Protein A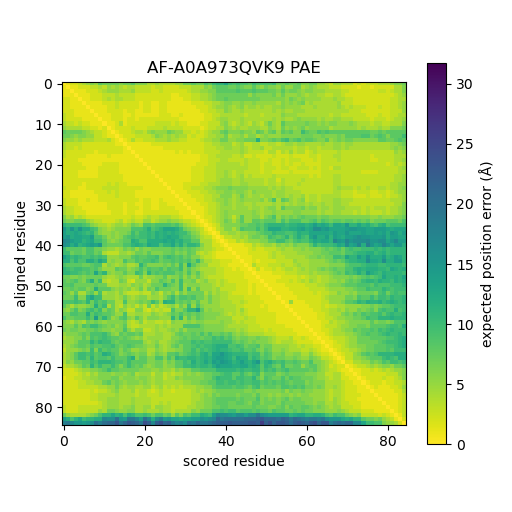F-A0A973QVK9-F1 (afdb_monomer)

Mean predicted aligned error: 5.39 Å

Foldseek 3Di:
DAPAQEEEAEEAPLVQVLVCLLCVLVNHHYHYHHDDDDPDPVNVVVNVVSVVVSVVSVVCSVVVDDDPDDDDHDCPVVVVVVVVD

pLDDT: mean 88.59, std 6.39, range [56.06, 97.5]

Solvent-accessible surface area (backbone atoms only — not comparable to full-atom values): 5098 Å² total; per-residue (Å²): 90,60,80,71,58,65,48,78,45,77,38,52,60,77,55,29,60,55,53,34,52,49,34,45,64,72,68,21,52,55,45,63,44,61,48,93,72,77,87,47,73,67,45,54,53,51,48,59,51,42,56,59,51,44,55,51,47,51,50,45,59,69,67,62,69,78,67,95,79,75,69,73,77,48,56,64,62,60,50,56,60,60,74,75,109

Sec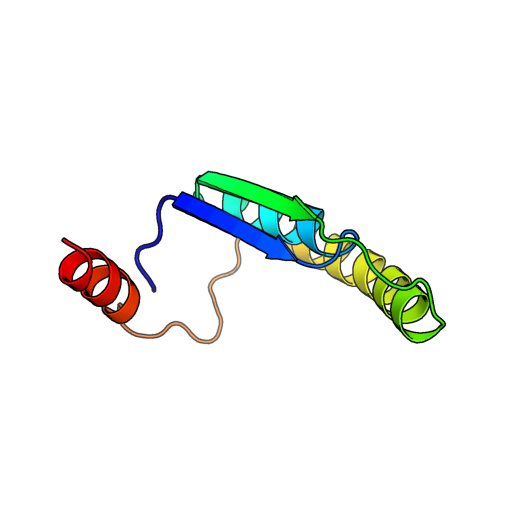ondary structure (DSSP, 8-state):
----SEEEEEEEHHHHHHHHHHHHHTT-EEEEEEEP----HHHHHHHHHHHHHHHHHHHHHHH-PPPSSPPPPP-HHHHHHHTT-

Nearest PDB structures (foldseek):
  4pzc-assembly1_A  TM=4.665E-01  e=1.217E+00  Cupriavidus necator H16
  8hl3-assembly1_AS2P  TM=5.244E-01  e=3.930E+00  Sulfolobus acidocaldarius DSM 639
  4v7h-assembly1_AB  TM=4.214E-01  e=4.511E+00  Thermomyces lanuginosus
  8cwo-assembly1_B  TM=3.165E-01  e=3.930E+00  Cutibacterium acnes
  3kia-assembly1_A  TM=3.685E-01  e=9.629E+00  synthetic construct

Structure (mmCIF, N/CA/C/O backbone):
data_AF-A0A973QVK9-F1
#
_entry.id   AF-A0A973QVK9-F1
#
loop_
_atom_site.group_PDB
_atom_site.id
_atom_site.type_symbol
_atom_site.label_atom_id
_atom_site.label_alt_id
_atom_site.label_comp_id
_atom_site.label_asym_id
_atom_site.label_entity_id
_atom_site.label_seq_id
_atom_site.pdbx_PDB_ins_code
_atom_site.Cartn_x
_atom_site.Cartn_y
_atom_site.Cartn_z
_atom_site.occupancy
_atom_site.B_iso_or_equiv
_atom_site.auth_seq_id
_atom_site.auth_comp_id
_atom_site.auth_asym_id
_atom_site.auth_atom_id
_atom_site.pdbx_PDB_model_num
ATOM 1 N N . ILE A 1 1 ? -6.854 1.743 10.321 1.00 88.25 1 ILE A N 1
ATOM 2 C CA . ILE A 1 1 ? -6.965 3.222 10.409 1.00 88.25 1 ILE A CA 1
ATOM 3 C C . ILE A 1 1 ? -8.136 3.751 9.578 1.00 88.25 1 ILE A C 1
ATOM 5 O O . ILE A 1 1 ? -9.089 4.224 10.175 1.00 88.25 1 ILE A O 1
ATOM 9 N N . PHE A 1 2 ? -8.119 3.625 8.245 1.00 91.38 2 PHE A N 1
ATOM 10 C CA . PHE A 1 2 ? -9.087 4.303 7.356 1.00 91.38 2 PHE A CA 1
ATOM 11 C C . PHE A 1 2 ? -10.436 3.587 7.149 1.00 91.38 2 PHE A C 1
ATOM 13 O O . PHE A 1 2 ? -11.318 4.116 6.485 1.00 91.38 2 PHE A O 1
ATOM 20 N N . GLY A 1 3 ? -10.605 2.371 7.684 1.00 91.06 3 GLY A N 1
ATOM 21 C CA . GLY A 1 3 ? -11.868 1.625 7.579 1.00 91.06 3 GLY A CA 1
ATOM 22 C C . GLY A 1 3 ? -12.236 1.170 6.161 1.00 91.06 3 GLY A C 1
ATOM 23 O O . GLY A 1 3 ? -13.415 1.005 5.878 1.00 91.06 3 GLY A O 1
ATOM 24 N N . VAL A 1 4 ? -11.251 0.988 5.279 1.00 93.62 4 VAL A N 1
ATOM 25 C CA . VAL A 1 4 ? -11.461 0.549 3.892 1.00 93.62 4 VAL A CA 1
ATOM 26 C C . VAL A 1 4 ? -11.600 -0.975 3.841 1.00 93.62 4 VAL A C 1
ATOM 28 O O . VAL A 1 4 ? -10.655 -1.674 4.195 1.00 93.62 4 VAL A O 1
ATOM 31 N N . ASP A 1 5 ? -12.740 -1.492 3.370 1.00 95.12 5 ASP A N 1
ATOM 32 C CA . ASP A 1 5 ? -12.964 -2.932 3.127 1.00 95.12 5 ASP A CA 1
ATOM 33 C C . ASP A 1 5 ? -12.824 -3.340 1.647 1.00 95.12 5 ASP A C 1
ATOM 35 O O . ASP A 1 5 ? -12.599 -4.514 1.329 1.00 95.12 5 ASP A O 1
ATOM 39 N N . ARG A 1 6 ? -12.938 -2.371 0.730 1.00 96.31 6 ARG A N 1
ATOM 40 C CA . ARG A 1 6 ? -12.799 -2.555 -0.721 1.00 96.31 6 ARG A CA 1
ATOM 41 C C . ARG A 1 6 ? -11.998 -1.421 -1.340 1.00 96.31 6 ARG A C 1
ATOM 43 O O . ARG A 1 6 ? -12.238 -0.260 -1.024 1.00 96.31 6 ARG A O 1
ATOM 50 N N . ALA A 1 7 ? -11.108 -1.753 -2.270 1.00 96.38 7 ALA A N 1
ATOM 51 C CA . ALA A 1 7 ? -10.292 -0.768 -2.973 1.00 96.38 7 ALA A CA 1
ATOM 52 C C . ALA A 1 7 ? -10.116 -1.108 -4.460 1.00 96.38 7 ALA A C 1
ATOM 54 O O . ALA A 1 7 ? -9.919 -2.264 -4.832 1.00 96.38 7 ALA A O 1
ATOM 55 N N . VAL A 1 8 ? -10.119 -0.081 -5.309 1.00 96.81 8 VAL A N 1
ATOM 56 C CA . VAL A 1 8 ? -9.579 -0.155 -6.672 1.00 96.81 8 VAL A CA 1
ATOM 57 C C . VAL A 1 8 ? -8.314 0.687 -6.688 1.00 96.81 8 VAL A C 1
ATOM 59 O O . VAL A 1 8 ? -8.355 1.882 -6.408 1.00 96.81 8 VAL A O 1
ATOM 62 N N . LEU A 1 9 ? -7.185 0.050 -6.968 1.00 96.00 9 LEU A N 1
ATOM 63 C CA . LEU A 1 9 ? -5.891 0.696 -7.069 1.00 96.00 9 LEU A CA 1
ATOM 64 C C . LEU A 1 9 ? -5.639 1.012 -8.540 1.00 96.00 9 LEU A C 1
ATOM 66 O O . LEU A 1 9 ? -5.805 0.145 -9.395 1.00 96.00 9 LEU A O 1
ATOM 70 N N . ILE A 1 10 ? -5.227 2.240 -8.831 1.00 94.81 10 ILE A N 1
ATOM 71 C CA . ILE A 1 10 ? -4.870 2.682 -10.181 1.00 94.81 10 ILE A CA 1
ATOM 72 C C . ILE A 1 10 ? -3.443 3.207 -10.101 1.00 94.81 10 ILE A C 1
ATOM 74 O O . ILE A 1 10 ? -3.168 4.144 -9.351 1.00 94.81 10 ILE A O 1
ATOM 78 N N . SER A 1 11 ? -2.513 2.552 -10.789 1.00 91.19 11 SER A N 1
ATOM 79 C CA . SER A 1 11 ? -1.089 2.880 -10.690 1.00 91.19 11 SER A CA 1
ATOM 80 C C . SER A 1 11 ? -0.294 2.342 -11.877 1.00 91.19 11 SER A C 1
ATOM 82 O O . SER A 1 11 ? -0.839 1.689 -12.763 1.00 91.19 11 SER A O 1
ATOM 84 N N . GLN A 1 12 ? 1.009 2.605 -11.870 1.00 87.94 12 GLN A N 1
ATOM 85 C CA . GLN A 1 12 ? 1.981 2.060 -12.813 1.00 87.94 12 GLN A CA 1
ATOM 86 C C . GLN A 1 12 ? 1.988 0.528 -12.781 1.00 87.94 12 GLN A C 1
ATOM 88 O O . GLN A 1 12 ? 1.796 -0.096 -11.726 1.00 87.94 12 GLN A O 1
ATOM 93 N N . GLY A 1 13 ? 2.260 -0.093 -13.930 1.00 83.06 13 GLY A N 1
ATOM 94 C CA . GLY A 1 13 ? 2.143 -1.547 -14.090 1.00 83.06 13 GLY A CA 1
ATOM 95 C C . GLY A 1 13 ? 3.058 -2.355 -13.161 1.00 83.06 13 GLY A C 1
ATOM 96 O O . GLY A 1 13 ? 2.682 -3.428 -12.690 1.00 83.06 13 GLY A O 1
ATOM 97 N N . PHE A 1 14 ? 4.243 -1.834 -12.842 1.00 80.94 14 PHE A N 1
ATOM 98 C CA . PHE A 1 14 ? 5.199 -2.530 -11.979 1.00 80.94 14 PHE A CA 1
ATOM 99 C C . PHE A 1 14 ? 4.790 -2.510 -10.497 1.00 80.94 14 PHE A C 1
ATOM 101 O O . PHE A 1 14 ? 4.997 -3.501 -9.804 1.00 80.94 14 PHE A O 1
ATOM 108 N N . HIS A 1 15 ? 4.132 -1.453 -10.015 1.00 86.69 15 HIS A N 1
ATOM 109 C CA . HIS A 1 15 ? 3.717 -1.336 -8.611 1.00 86.69 15 HIS A CA 1
ATOM 110 C C . HIS A 1 15 ? 2.390 -2.023 -8.293 1.00 86.69 15 HIS A C 1
ATOM 112 O O . HIS A 1 15 ? 2.150 -2.427 -7.149 1.00 86.69 15 HIS A O 1
ATOM 118 N N . ILE A 1 16 ? 1.509 -2.145 -9.290 1.00 91.56 16 ILE A N 1
ATOM 119 C CA . ILE A 1 16 ? 0.120 -2.521 -9.036 1.00 91.56 16 ILE A CA 1
ATOM 120 C C . ILE A 1 16 ? -0.012 -3.918 -8.418 1.00 91.56 16 ILE A C 1
ATOM 122 O O . ILE A 1 16 ? -0.839 -4.124 -7.532 1.00 91.56 16 ILE A O 1
ATOM 126 N N . ARG A 1 17 ? 0.846 -4.870 -8.813 1.00 89.75 17 ARG A N 1
ATOM 127 C CA . ARG A 1 17 ? 0.777 -6.255 -8.317 1.00 89.75 17 ARG A CA 1
ATOM 128 C C . ARG A 1 17 ? 1.095 -6.358 -6.829 1.00 89.75 17 ARG A C 1
ATOM 130 O O . ARG A 1 17 ? 0.336 -6.981 -6.091 1.00 89.75 17 ARG A O 1
ATOM 137 N N . ARG A 1 18 ? 2.177 -5.716 -6.375 1.00 93.06 18 ARG A N 1
ATOM 138 C CA . ARG A 1 18 ? 2.550 -5.700 -4.953 1.00 93.06 18 ARG A CA 1
ATOM 139 C C . ARG A 1 18 ? 1.494 -5.001 -4.110 1.00 93.06 18 ARG A C 1
ATOM 141 O O . ARG A 1 18 ? 1.167 -5.479 -3.029 1.00 93.06 18 ARG A O 1
ATOM 148 N N . ALA A 1 19 ? 0.951 -3.890 -4.603 1.00 94.06 19 ALA A N 1
ATOM 149 C CA . ALA A 1 19 ? -0.075 -3.144 -3.890 1.00 94.06 19 ALA A CA 1
ATOM 150 C C . ALA A 1 19 ? -1.354 -3.979 -3.693 1.00 94.06 19 ALA A C 1
ATOM 152 O O . ALA A 1 19 ? -1.871 -4.054 -2.581 1.00 94.06 19 ALA A O 1
ATOM 153 N N . VAL A 1 20 ? -1.813 -4.680 -4.738 1.00 95.44 20 VAL A N 1
ATOM 154 C CA . VAL A 1 20 ? -2.956 -5.605 -4.644 1.00 95.44 20 VAL A CA 1
ATOM 155 C C . VAL A 1 20 ? -2.684 -6.718 -3.632 1.00 95.44 20 VAL A C 1
ATOM 157 O O . VAL A 1 20 ? -3.516 -6.929 -2.751 1.00 95.44 20 VAL A O 1
ATOM 160 N N . ALA A 1 21 ? -1.521 -7.375 -3.709 1.00 93.44 21 ALA A N 1
ATOM 161 C CA . ALA A 1 21 ? -1.158 -8.469 -2.807 1.00 93.44 21 ALA A CA 1
ATOM 162 C C . ALA A 1 21 ? -1.132 -8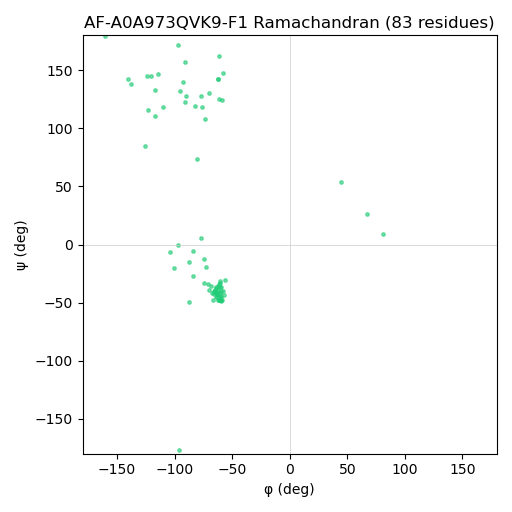.034 -1.332 1.00 93.44 21 ALA A C 1
ATOM 164 O O . ALA A 1 21 ? -1.708 -8.706 -0.481 1.00 93.44 21 ALA A O 1
ATOM 165 N N . LEU A 1 22 ? -0.530 -6.878 -1.032 1.00 93.31 22 LEU A N 1
ATOM 166 C CA . LEU A 1 22 ? -0.495 -6.329 0.326 1.00 93.31 22 LEU A CA 1
ATOM 167 C C . LEU A 1 22 ? -1.889 -5.961 0.842 1.00 93.31 22 LEU A C 1
ATOM 169 O O . LEU A 1 22 ? -2.206 -6.239 1.994 1.00 93.31 22 LEU A O 1
ATOM 173 N N . CYS A 1 23 ? -2.739 -5.365 0.002 1.00 94.19 23 CYS A N 1
ATOM 174 C CA . CYS A 1 23 ? -4.121 -5.081 0.383 1.00 94.19 23 CYS A CA 1
ATOM 175 C C . CYS A 1 23 ? -4.893 -6.365 0.717 1.00 94.19 23 CYS A C 1
ATOM 177 O O . CYS A 1 23 ? -5.600 -6.392 1.720 1.00 94.19 23 CYS A O 1
ATOM 179 N N . GLN A 1 24 ? -4.731 -7.423 -0.083 1.00 94.25 24 GLN A N 1
ATOM 180 C CA . GLN A 1 24 ? -5.388 -8.710 0.164 1.00 94.25 24 GLN A CA 1
ATOM 181 C C . GLN A 1 24 ? -4.880 -9.372 1.445 1.00 94.25 24 GLN A C 1
ATOM 183 O O . GLN A 1 24 ? -5.694 -9.839 2.238 1.00 94.25 24 GLN A O 1
ATOM 188 N N . ALA A 1 25 ? -3.565 -9.350 1.687 1.00 92.25 25 ALA A N 1
ATOM 189 C CA . ALA A 1 25 ? -2.976 -9.833 2.937 1.00 92.25 25 ALA A CA 1
ATOM 190 C C . ALA A 1 25 ? -3.511 -9.061 4.157 1.00 92.25 25 ALA A C 1
ATOM 192 O O . ALA A 1 25 ? -3.813 -9.650 5.187 1.00 92.25 25 ALA A O 1
ATOM 193 N N . ALA A 1 26 ? -3.741 -7.753 4.012 1.00 90.44 26 ALA A N 1
ATOM 194 C CA . ALA A 1 26 ? -4.364 -6.917 5.036 1.00 90.44 26 ALA A CA 1
ATOM 195 C C . ALA A 1 26 ? -5.900 -7.078 5.147 1.00 90.44 26 ALA A C 1
ATOM 197 O O . ALA A 1 26 ? -6.539 -6.327 5.885 1.00 90.44 26 ALA A O 1
ATOM 198 N N . GLY A 1 27 ? -6.516 -8.013 4.411 1.00 92.69 27 GLY A N 1
ATOM 199 C CA . GLY A 1 27 ? -7.957 -8.291 4.454 1.00 92.69 27 GLY A CA 1
ATOM 200 C C . GLY A 1 27 ? -8.836 -7.348 3.623 1.00 92.69 27 GLY A C 1
ATOM 201 O O . GLY A 1 27 ? -10.062 -7.405 3.720 1.00 92.69 27 GLY A O 1
ATOM 202 N N . VAL A 1 28 ? -8.246 -6.489 2.788 1.00 96.50 28 VAL A N 1
ATOM 203 C CA . VAL A 1 28 ? -8.976 -5.580 1.893 1.00 96.50 28 VAL A CA 1
ATOM 204 C C . VAL A 1 28 ? -9.220 -6.262 0.553 1.00 96.50 28 VAL A C 1
ATOM 206 O O . VAL A 1 28 ? -8.286 -6.707 -0.116 1.00 96.50 28 VAL A O 1
ATOM 209 N N . ARG A 1 29 ? -10.474 -6.282 0.090 1.00 97.50 29 ARG A N 1
ATOM 210 C CA . ARG A 1 29 ? -10.777 -6.756 -1.267 1.00 97.50 29 ARG A CA 1
ATOM 211 C C . ARG A 1 29 ? -10.329 -5.729 -2.291 1.00 97.50 29 ARG A C 1
ATOM 213 O O . ARG A 1 29 ? -10.947 -4.672 -2.426 1.00 97.50 29 ARG A O 1
ATOM 220 N N . SER A 1 30 ? -9.263 -6.049 -3.009 1.00 97.31 30 SER A N 1
ATOM 221 C CA . SER A 1 30 ? -8.598 -5.112 -3.903 1.00 97.31 30 SER A CA 1
ATOM 222 C C . SER A 1 30 ? -8.569 -5.578 -5.357 1.00 97.31 30 SER A C 1
ATOM 224 O O . SER A 1 30 ? -8.415 -6.764 -5.652 1.00 97.31 30 SER A O 1
ATOM 226 N N . TYR A 1 31 ? -8.678 -4.602 -6.258 1.00 97.00 31 TYR A N 1
ATOM 227 C CA . TYR A 1 31 ? -8.493 -4.750 -7.701 1.00 97.00 31 TYR A CA 1
ATOM 228 C C . TYR A 1 31 ? -7.422 -3.768 -8.169 1.00 97.00 31 TYR A C 1
ATOM 230 O O . TYR A 1 31 ? -7.327 -2.666 -7.634 1.00 97.00 31 TYR A O 1
ATOM 238 N N . GLY A 1 32 ? -6.621 -4.157 -9.159 1.00 95.94 32 GLY A N 1
ATOM 239 C CA . GLY A 1 32 ? -5.547 -3.326 -9.696 1.00 95.94 32 GLY A CA 1
ATOM 240 C C . GLY A 1 32 ? -5.774 -2.966 -11.157 1.00 95.94 32 GLY A C 1
ATOM 241 O O . GLY A 1 32 ? -6.044 -3.844 -11.972 1.00 95.94 32 GLY A O 1
ATOM 242 N N . VAL A 1 33 ? -5.607 -1.688 -11.488 1.00 95.69 33 VAL A N 1
ATOM 243 C CA . VAL A 1 33 ? -5.612 -1.163 -12.855 1.00 95.69 33 VAL A CA 1
ATOM 244 C C . VAL A 1 33 ? -4.235 -0.575 -13.140 1.00 95.69 33 VAL A C 1
ATOM 246 O O . VAL A 1 33 ? -3.844 0.439 -12.560 1.00 95.69 33 VAL A O 1
ATOM 249 N N . GLY A 1 34 ? -3.489 -1.245 -14.017 1.00 90.44 34 GLY A N 1
ATOM 250 C CA . GLY A 1 34 ? -2.224 -0.737 -14.538 1.00 90.44 34 GLY A CA 1
ATOM 251 C C . GLY A 1 34 ? -2.478 0.326 -15.604 1.00 90.44 34 GLY A C 1
ATOM 252 O O . GLY A 1 34 ? -3.229 0.072 -16.547 1.00 90.44 34 GLY A O 1
ATOM 253 N N . VAL A 1 35 ? -1.860 1.496 -15.471 1.00 88.50 35 VAL A N 1
ATOM 254 C CA . VAL A 1 35 ? -1.860 2.524 -16.523 1.00 88.50 35 VAL A CA 1
ATOM 255 C C . VAL A 1 35 ? -0.649 2.355 -17.444 1.00 88.50 35 VAL A C 1
ATOM 257 O O . VAL A 1 35 ? 0.339 1.725 -17.073 1.00 88.50 35 VAL A O 1
ATOM 260 N N . GLN A 1 36 ? -0.750 2.867 -18.674 1.00 81.31 36 GLN A N 1
ATOM 261 C CA . GLN A 1 36 ? 0.360 2.852 -19.629 1.00 81.31 36 GLN A CA 1
ATOM 262 C C . GLN A 1 36 ? 1.452 3.822 -19.177 1.00 81.31 36 GLN A C 1
ATOM 264 O O . GLN A 1 36 ? 1.171 4.995 -18.927 1.00 81.31 36 GLN A O 1
ATOM 269 N N . ASP A 1 37 ? 2.691 3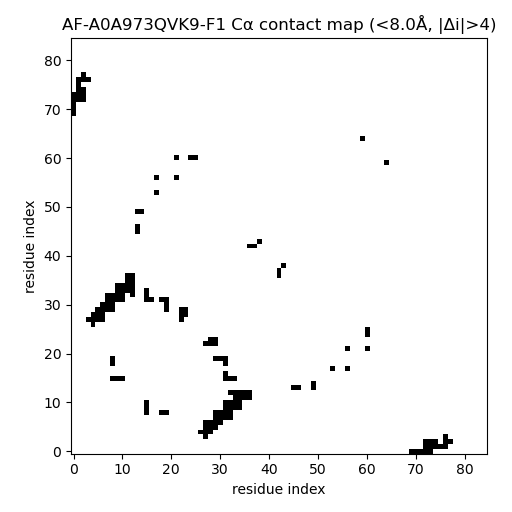.340 -19.142 1.00 80.50 37 ASP A N 1
ATOM 270 C CA . ASP A 1 37 ? 3.845 4.110 -18.697 1.00 80.50 37 ASP A CA 1
ATOM 271 C C . ASP A 1 37 ? 4.824 4.333 -19.852 1.00 80.50 37 ASP A C 1
ATOM 273 O O . ASP A 1 37 ? 5.009 3.478 -20.721 1.00 80.50 37 ASP A O 1
ATOM 277 N N . LYS A 1 38 ? 5.501 5.485 -19.855 1.00 80.31 38 LYS A N 1
ATOM 278 C CA . LYS A 1 38 ? 6.658 5.686 -20.731 1.00 80.31 38 LYS A CA 1
ATOM 279 C C . LYS A 1 38 ? 7.846 4.940 -20.130 1.00 80.31 38 LYS A C 1
ATOM 281 O O . LYS A 1 38 ? 8.273 5.246 -19.022 1.00 80.31 38 LYS A O 1
ATOM 286 N N . HIS A 1 39 ? 8.371 3.963 -20.861 1.00 80.31 39 HIS A N 1
ATOM 287 C CA . HIS A 1 39 ? 9.498 3.138 -20.423 1.00 80.31 39 HIS A CA 1
ATOM 288 C C . HIS A 1 39 ? 10.836 3.862 -20.634 1.00 80.31 39 HIS A C 1
ATOM 290 O O . HIS A 1 39 ? 11.590 3.556 -21.557 1.00 80.31 39 HIS A O 1
ATOM 296 N N . ASP A 1 40 ? 11.101 4.856 -19.789 1.00 82.25 40 ASP A N 1
ATOM 297 C CA . ASP A 1 40 ? 12.369 5.582 -19.723 1.00 82.25 40 ASP A CA 1
ATOM 298 C C . ASP A 1 40 ? 13.305 5.018 -18.635 1.00 82.25 40 ASP A C 1
ATOM 300 O O . ASP A 1 40 ? 13.009 4.024 -17.967 1.00 82.25 40 ASP A O 1
ATOM 304 N N . VAL A 1 41 ? 14.470 5.646 -18.448 1.00 80.62 41 VAL A N 1
ATOM 305 C CA . VAL A 1 41 ? 15.460 5.192 -17.457 1.00 80.62 41 VAL A CA 1
ATOM 306 C C . VAL A 1 41 ? 14.905 5.215 -16.027 1.00 80.62 41 VAL A C 1
ATOM 308 O O . VAL A 1 41 ? 15.265 4.368 -15.208 1.00 80.62 41 VAL A O 1
ATOM 311 N N . THR A 1 42 ? 14.001 6.152 -15.729 1.00 83.06 42 THR A N 1
ATOM 312 C CA . THR A 1 42 ? 13.350 6.275 -14.424 1.00 83.06 42 THR A CA 1
ATOM 313 C C . THR A 1 42 ? 12.389 5.115 -14.198 1.00 83.06 42 THR A C 1
ATOM 315 O O . THR A 1 42 ? 12.366 4.558 -13.100 1.00 83.06 42 THR A O 1
ATOM 318 N N . TRP A 1 43 ? 11.661 4.690 -15.231 1.00 84.12 43 TRP A N 1
ATOM 319 C CA . TRP A 1 43 ? 10.802 3.509 -15.185 1.00 84.12 43 TRP A CA 1
ATOM 320 C C . TRP A 1 43 ? 11.598 2.231 -14.899 1.00 84.12 43 TRP A C 1
ATOM 322 O O . TRP A 1 43 ? 11.246 1.476 -13.992 1.00 84.12 43 TRP A O 1
ATOM 332 N N . TYR A 1 44 ? 12.717 2.013 -15.600 1.00 80.56 44 TYR A N 1
ATOM 333 C CA . TYR A 1 44 ? 13.561 0.833 -15.370 1.00 80.56 44 TYR A CA 1
ATOM 334 C C . TYR A 1 44 ? 14.182 0.825 -13.970 1.00 80.56 44 TYR A C 1
ATOM 336 O O . TYR A 1 44 ? 14.193 -0.213 -13.307 1.00 80.56 44 TYR A O 1
ATOM 344 N N . TYR A 1 45 ? 14.642 1.982 -13.485 1.00 81.50 45 TYR A N 1
ATOM 345 C CA . TYR A 1 45 ? 15.103 2.127 -12.104 1.00 81.50 45 TYR A CA 1
ATOM 346 C C . TYR A 1 45 ? 13.980 1.855 -11.084 1.00 81.50 45 TYR A C 1
ATOM 348 O O . TYR A 1 45 ? 14.193 1.198 -10.064 1.00 81.50 45 TYR A O 1
ATOM 356 N N . GLY A 1 46 ? 12.756 2.309 -11.367 1.00 78.69 46 GLY A N 1
ATOM 357 C CA . GLY A 1 46 ? 11.571 1.985 -10.571 1.00 78.69 46 GLY A CA 1
ATOM 358 C C . GLY A 1 46 ? 11.283 0.482 -10.536 1.00 78.69 46 GLY A C 1
ATOM 359 O O . GLY A 1 46 ? 11.014 -0.069 -9.466 1.00 78.69 46 GLY A O 1
ATOM 360 N N . GLY A 1 47 ? 11.420 -0.195 -11.677 1.00 81.56 47 GLY A N 1
ATOM 361 C CA . GLY A 1 47 ? 11.248 -1.640 -11.806 1.00 81.56 47 GLY A CA 1
ATOM 362 C C . GLY A 1 47 ? 12.266 -2.450 -10.999 1.00 81.56 47 GLY A C 1
ATOM 363 O O . GLY A 1 47 ? 11.887 -3.399 -10.315 1.00 81.56 47 GLY A O 1
ATOM 364 N N . THR A 1 48 ? 13.548 -2.072 -11.001 1.00 84.94 48 THR A N 1
ATOM 365 C CA . THR A 1 48 ? 14.560 -2.777 -10.191 1.00 84.94 48 THR A CA 1
ATOM 366 C C . THR A 1 48 ? 14.325 -2.580 -8.696 1.00 84.94 48 THR A C 1
ATOM 368 O O . THR A 1 48 ? 14.378 -3.545 -7.931 1.00 84.94 48 THR A O 1
ATOM 371 N N . ARG A 1 49 ? 13.976 -1.360 -8.266 1.00 89.12 49 ARG A N 1
ATOM 372 C CA . ARG A 1 49 ? 13.566 -1.086 -6.880 1.00 89.12 49 ARG A CA 1
ATOM 373 C C . ARG A 1 49 ? 12.359 -1.935 -6.470 1.00 89.12 49 ARG A C 1
ATOM 375 O O . ARG A 1 49 ? 12.299 -2.410 -5.334 1.00 89.12 49 ARG A O 1
ATOM 382 N N . GLU A 1 50 ? 11.399 -2.112 -7.373 1.00 85.88 50 GLU A N 1
ATOM 383 C CA . GLU A 1 50 ? 10.178 -2.870 -7.109 1.00 85.88 50 GLU A CA 1
ATOM 384 C C . GLU A 1 50 ? 10.461 -4.334 -6.763 1.00 85.88 50 GLU A C 1
ATOM 386 O O . GLU A 1 50 ? 9.790 -4.876 -5.891 1.00 85.88 50 GLU A O 1
ATOM 391 N N . ILE A 1 51 ? 11.489 -4.953 -7.347 1.00 85.75 51 ILE A N 1
ATOM 392 C CA . ILE A 1 51 ? 11.880 -6.333 -7.014 1.00 85.75 51 ILE A CA 1
ATOM 393 C C . ILE A 1 51 ? 12.243 -6.448 -5.526 1.00 85.75 51 ILE A C 1
ATOM 395 O O . ILE A 1 51 ? 11.728 -7.316 -4.818 1.00 85.75 51 ILE A O 1
ATOM 399 N N . PHE A 1 52 ? 13.072 -5.533 -5.017 1.00 90.25 52 PHE A N 1
ATOM 400 C CA . PHE A 1 52 ? 13.439 -5.507 -3.598 1.00 90.25 52 PHE A CA 1
ATOM 401 C C . PHE A 1 52 ? 12.240 -5.179 -2.700 1.00 90.25 52 PHE A C 1
ATOM 403 O O . PHE A 1 52 ? 12.057 -5.791 -1.645 1.00 90.25 52 PHE A O 1
ATOM 410 N N . ALA A 1 53 ? 11.392 -4.238 -3.126 1.00 82.75 53 ALA A N 1
ATOM 411 C CA . ALA A 1 53 ? 10.182 -3.879 -2.394 1.00 82.75 53 ALA A CA 1
ATOM 412 C C . ALA A 1 53 ? 9.178 -5.042 -2.324 1.00 82.75 53 ALA A C 1
ATOM 414 O O . ALA A 1 53 ? 8.532 -5.220 -1.292 1.00 82.75 53 ALA A O 1
ATOM 415 N N . ALA A 1 54 ? 9.064 -5.848 -3.382 1.00 83.69 54 ALA A N 1
ATOM 416 C CA . ALA A 1 54 ? 8.229 -7.045 -3.424 1.00 83.69 54 ALA A CA 1
ATOM 417 C C . ALA A 1 54 ? 8.728 -8.126 -2.464 1.00 83.69 54 ALA A C 1
ATOM 419 O O . ALA A 1 54 ? 7.917 -8.706 -1.747 1.00 83.69 54 ALA A O 1
ATOM 420 N N . GLY A 1 55 ? 10.046 -8.329 -2.371 1.00 84.88 55 GLY A N 1
ATOM 421 C CA . GLY A 1 55 ? 10.631 -9.222 -1.368 1.00 84.88 55 GLY A CA 1
ATOM 422 C C . GLY A 1 55 ? 10.274 -8.806 0.063 1.00 84.88 55 GLY A C 1
ATOM 423 O O . GLY A 1 55 ? 9.787 -9.621 0.842 1.00 84.88 55 GLY A O 1
ATOM 424 N N . LYS A 1 56 ? 10.424 -7.516 0.394 1.00 89.00 56 LYS A N 1
ATOM 425 C CA . LYS A 1 56 ? 10.007 -6.989 1.704 1.00 89.00 56 LYS A CA 1
ATOM 426 C C . LYS A 1 56 ? 8.505 -7.167 1.940 1.00 89.00 56 LYS A C 1
ATOM 428 O O . LYS A 1 56 ? 8.104 -7.621 3.002 1.00 89.00 56 LYS A O 1
ATOM 433 N N . ALA A 1 57 ? 7.684 -6.829 0.950 1.00 83.25 57 ALA A N 1
ATOM 434 C CA . ALA A 1 57 ? 6.236 -6.949 1.050 1.00 83.25 57 ALA A CA 1
ATOM 435 C C . ALA A 1 57 ? 5.782 -8.394 1.291 1.00 83.25 57 ALA A C 1
ATOM 437 O O . ALA A 1 57 ? 4.835 -8.608 2.039 1.00 83.25 57 ALA A O 1
ATOM 438 N N . ALA A 1 58 ? 6.461 -9.379 0.697 1.00 86.06 58 ALA A N 1
ATOM 439 C CA . ALA A 1 58 ? 6.197 -10.785 0.972 1.00 86.06 58 ALA A CA 1
ATOM 440 C C . ALA A 1 58 ? 6.495 -11.141 2.438 1.00 86.06 58 ALA A C 1
ATOM 442 O O . ALA A 1 58 ? 5.691 -11.821 3.065 1.00 86.06 58 ALA A O 1
ATOM 443 N N . LEU A 1 59 ? 7.600 -10.641 3.005 1.00 88.31 59 LEU A N 1
ATOM 444 C CA . LEU A 1 59 ? 7.896 -10.813 4.432 1.00 88.31 59 LEU A CA 1
ATOM 445 C C . LEU A 1 59 ? 6.827 -10.145 5.306 1.00 88.31 59 LEU A C 1
ATOM 447 O O . LEU A 1 59 ? 6.294 -10.788 6.205 1.00 88.31 59 LEU A O 1
ATOM 451 N N . ASP A 1 60 ? 6.463 -8.896 5.011 1.00 85.06 60 ASP A N 1
ATOM 452 C CA . ASP A 1 60 ? 5.428 -8.167 5.754 1.00 85.06 60 ASP A CA 1
ATOM 453 C C . ASP A 1 60 ? 4.074 -8.908 5.696 1.00 85.06 60 ASP A C 1
ATOM 455 O O . ASP A 1 60 ? 3.394 -9.029 6.710 1.00 85.06 60 ASP A O 1
ATOM 459 N N . ALA A 1 61 ? 3.712 -9.473 4.538 1.00 85.38 61 ALA A N 1
ATOM 460 C CA . ALA A 1 61 ? 2.489 -10.255 4.347 1.00 85.38 61 ALA A CA 1
ATOM 461 C C . ALA A 1 61 ? 2.519 -11.642 5.010 1.00 85.38 61 ALA A C 1
ATOM 463 O O . ALA A 1 61 ? 1.469 -12.243 5.197 1.00 85.38 61 ALA A O 1
ATOM 464 N N . VAL A 1 62 ? 3.692 -12.183 5.341 1.00 87.81 62 VAL A N 1
ATOM 465 C CA . VAL A 1 62 ? 3.807 -13.443 6.092 1.00 87.81 62 VAL A CA 1
ATOM 466 C C . VAL A 1 62 ? 3.767 -13.157 7.590 1.00 87.81 62 VAL A C 1
ATOM 468 O O . VAL A 1 62 ? 2.988 -13.766 8.322 1.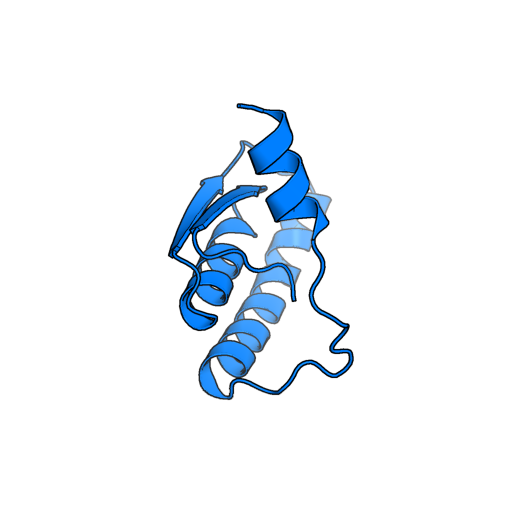00 87.81 62 VAL A O 1
ATOM 471 N N . PHE A 1 63 ? 4.580 -12.207 8.047 1.00 89.25 63 PHE A N 1
ATOM 472 C CA . PHE A 1 63 ? 4.797 -11.958 9.470 1.00 89.25 63 PHE A CA 1
ATOM 473 C C . PHE A 1 63 ? 3.799 -10.985 10.099 1.00 89.25 63 PHE A C 1
ATOM 475 O O . PHE A 1 63 ? 3.722 -10.941 11.321 1.00 89.25 63 PHE A O 1
ATOM 482 N N . HIS A 1 6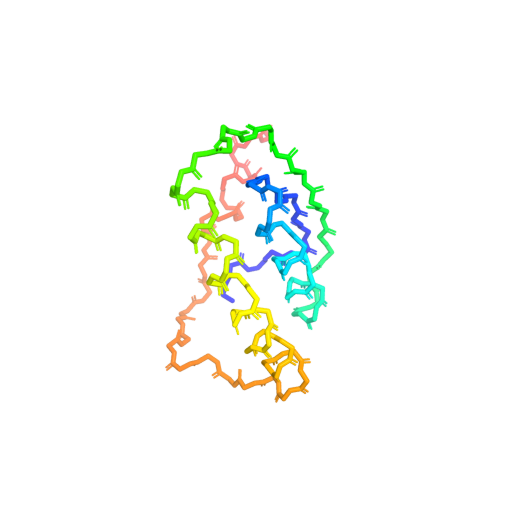4 ? 3.048 -10.227 9.294 1.00 85.62 64 HIS A N 1
ATOM 483 C CA . HIS A 1 64 ? 2.051 -9.252 9.748 1.00 85.62 64 HIS A CA 1
ATOM 484 C C . HIS A 1 64 ? 2.541 -8.372 10.913 1.00 85.62 64 HIS A C 1
ATOM 486 O O . HIS A 1 64 ? 1.890 -8.316 11.958 1.00 85.62 64 HIS A O 1
ATOM 492 N N . PRO A 1 65 ? 3.702 -7.702 10.778 1.00 86.62 65 PRO A N 1
ATOM 493 C CA . PRO A 1 65 ? 4.202 -6.846 11.840 1.00 86.62 65 PRO A CA 1
ATOM 494 C C . PRO A 1 65 ? 3.230 -5.691 12.098 1.00 86.62 65 PRO A C 1
ATOM 496 O O . PRO A 1 65 ? 2.676 -5.108 11.160 1.00 86.62 65 PRO A O 1
ATOM 499 N N . ASP A 1 66 ? 3.069 -5.317 13.367 1.00 84.12 66 ASP A N 1
ATOM 500 C CA . ASP A 1 66 ? 2.258 -4.155 13.712 1.00 84.12 66 ASP A CA 1
ATOM 501 C C . ASP A 1 66 ? 2.846 -2.869 13.101 1.00 84.12 66 ASP A C 1
ATOM 503 O O . ASP A 1 66 ? 4.073 -2.685 13.062 1.00 84.12 66 ASP A O 1
ATOM 507 N N . PRO A 1 67 ? 2.001 -1.929 12.636 1.00 83.69 67 PRO A N 1
ATOM 508 C CA . PRO A 1 67 ? 2.478 -0.657 12.123 1.00 83.69 67 PRO A CA 1
ATOM 509 C C . PRO A 1 67 ? 3.208 0.100 13.230 1.00 83.69 67 PRO A C 1
ATOM 511 O O . PRO A 1 67 ? 2.633 0.403 14.272 1.00 83.69 67 PRO A O 1
ATOM 514 N N . ARG A 1 68 ? 4.459 0.495 12.969 1.00 84.06 68 ARG A N 1
ATOM 515 C CA . ARG A 1 68 ? 5.255 1.282 13.927 1.00 84.06 68 ARG A CA 1
ATOM 516 C C . ARG A 1 68 ? 4.565 2.587 14.347 1.00 84.06 68 ARG A C 1
ATOM 518 O O . ARG A 1 68 ? 4.768 3.057 15.460 1.00 84.06 68 ARG A O 1
ATOM 525 N N . PHE A 1 69 ? 3.769 3.165 13.450 1.00 82.88 69 PHE A N 1
ATOM 526 C CA . PHE A 1 69 ? 3.009 4.390 13.679 1.00 82.88 69 PHE A CA 1
ATOM 527 C C . PHE A 1 69 ? 1.530 4.140 13.379 1.00 82.88 69 PHE A C 1
ATOM 529 O O . PHE A 1 69 ? 1.058 4.379 12.268 1.00 82.88 69 PHE A O 1
ATOM 536 N N . LEU A 1 70 ? 0.801 3.623 14.367 1.00 83.62 70 LEU A N 1
ATOM 537 C CA . LEU A 1 70 ? -0.647 3.464 14.279 1.00 83.62 70 LEU A CA 1
ATOM 538 C C . LEU A 1 70 ? -1.342 4.723 14.824 1.00 83.62 70 LEU A C 1
ATOM 540 O O . LEU A 1 70 ? -1.112 5.124 15.961 1.00 83.62 70 LEU A O 1
ATOM 544 N N . GLY A 1 71 ? -2.178 5.355 14.001 1.00 86.50 71 GLY A N 1
ATOM 545 C CA . GLY A 1 71 ? -3.002 6.506 14.384 1.00 86.50 71 GLY A CA 1
ATOM 546 C C . GLY A 1 71 ? -4.438 6.126 14.775 1.00 86.50 71 GLY A C 1
ATOM 547 O O . GLY A 1 71 ? -4.851 4.979 14.562 1.00 86.50 71 GLY A O 1
ATOM 548 N N . PRO A 1 72 ? -5.227 7.082 15.309 1.00 91.19 72 PRO A N 1
ATOM 549 C CA . PRO A 1 72 ? -6.651 6.878 15.572 1.00 91.19 72 PRO A CA 1
ATOM 550 C C . PRO A 1 72 ? -7.413 6.583 14.275 1.00 91.19 72 PRO A C 1
ATOM 552 O O . PRO A 1 72 ? -6.934 6.862 13.176 1.00 91.19 72 PRO A O 1
ATOM 555 N N . LYS A 1 73 ? -8.622 6.020 14.391 1.00 90.25 73 LYS A N 1
ATOM 556 C CA . LYS A 1 73 ? -9.486 5.792 13.225 1.00 90.25 73 LYS A CA 1
ATOM 557 C C . LYS A 1 73 ? -9.767 7.122 12.522 1.00 90.25 73 LYS A C 1
ATOM 559 O O . LYS A 1 73 ? -10.279 8.049 13.142 1.00 90.25 73 LYS A O 1
ATOM 564 N N . GLU A 1 74 ? -9.458 7.186 11.232 1.00 93.12 74 GLU A N 1
ATOM 565 C CA . GLU A 1 74 ? -9.710 8.367 10.410 1.00 93.12 74 GLU A CA 1
ATOM 566 C C . GLU A 1 74 ? -11.072 8.242 9.720 1.00 93.12 74 GLU A C 1
ATOM 568 O O . GLU A 1 74 ? -11.448 7.158 9.265 1.00 93.12 74 GLU A O 1
ATOM 573 N N . THR A 1 75 ? -11.825 9.339 9.654 1.00 94.62 75 THR A N 1
ATOM 574 C CA . THR A 1 75 ? -13.202 9.356 9.138 1.00 94.62 75 THR A CA 1
ATOM 575 C C . THR A 1 75 ? -13.326 9.935 7.731 1.00 94.62 75 THR A C 1
ATOM 577 O O . THR A 1 75 ? -14.412 9.842 7.159 1.00 94.62 75 THR A O 1
ATOM 580 N N . GLY A 1 76 ? -12.254 10.481 7.142 1.00 94.19 76 GLY A N 1
ATOM 581 C CA . GLY A 1 76 ? -12.308 11.192 5.862 1.00 94.19 76 GLY A CA 1
ATOM 582 C C . GLY A 1 76 ? -12.875 10.349 4.722 1.00 94.19 76 GLY A C 1
ATOM 583 O O . GLY A 1 76 ? -13.758 10.809 4.003 1.00 94.19 76 GLY A O 1
ATOM 584 N N . VAL A 1 77 ? -12.466 9.080 4.613 1.00 93.12 77 VAL A N 1
ATOM 585 C CA . VAL A 1 77 ? -13.003 8.156 3.594 1.00 93.12 77 VAL A CA 1
ATOM 586 C C . VAL A 1 77 ? -14.510 7.948 3.763 1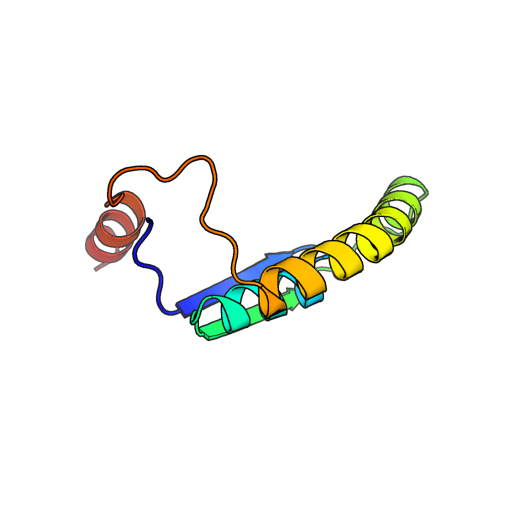.00 93.12 77 VAL A C 1
ATOM 588 O O . VAL A 1 77 ? -15.265 8.045 2.798 1.00 93.12 77 VAL A O 1
ATOM 591 N N . SER A 1 78 ? -14.971 7.684 4.990 1.00 92.94 78 SER A N 1
ATOM 592 C CA . SER A 1 78 ? -16.400 7.480 5.262 1.00 92.94 78 SER A CA 1
ATOM 593 C C . SER A 1 78 ? -17.214 8.751 5.004 1.00 92.94 78 SER A C 1
ATOM 595 O O . SER A 1 78 ? -18.301 8.672 4.436 1.00 92.94 78 SER A O 1
ATOM 597 N N . ALA A 1 79 ? -16.675 9.917 5.371 1.00 94.94 79 ALA A N 1
ATOM 598 C CA . ALA A 1 79 ? -17.306 11.209 5.129 1.00 94.94 79 ALA A CA 1
ATOM 599 C C . ALA A 1 79 ? -17.436 11.517 3.626 1.00 94.94 79 ALA A C 1
ATOM 601 O O . ALA A 1 79 ? -18.516 11.893 3.181 1.00 94.94 79 ALA A O 1
ATOM 602 N N . ALA A 1 80 ? -16.383 11.289 2.834 1.00 93.81 80 ALA A N 1
ATOM 603 C CA . ALA A 1 80 ? -16.392 11.519 1.386 1.00 93.81 80 ALA A CA 1
ATOM 604 C C . ALA A 1 80 ? -17.392 10.614 0.640 1.00 93.81 80 ALA A C 1
ATOM 606 O O . ALA A 1 80 ? -18.065 11.038 -0.302 1.00 93.81 80 ALA A O 1
ATOM 607 N N . LEU A 1 81 ? -17.529 9.357 1.073 1.00 92.69 81 LEU A N 1
ATOM 608 C CA . LEU A 1 81 ? -18.536 8.452 0.517 1.00 92.69 81 LEU A CA 1
ATOM 609 C C . LEU A 1 81 ? -19.963 8.884 0.884 1.00 92.69 81 LEU A C 1
ATOM 611 O O . LEU A 1 81 ? -20.869 8.735 0.067 1.00 92.69 81 LEU A O 1
ATOM 615 N N . ALA A 1 82 ? -20.166 9.429 2.088 1.00 93.88 82 ALA A N 1
ATOM 616 C CA . ALA A 1 82 ? -21.466 9.933 2.523 1.00 93.88 82 ALA A CA 1
ATOM 617 C C . ALA A 1 82 ? -21.876 11.224 1.796 1.00 93.88 82 ALA A C 1
ATOM 619 O O . ALA A 1 82 ? -23.056 11.397 1.519 1.00 93.88 82 ALA A O 1
ATOM 620 N N . SER A 1 83 ? -20.925 12.098 1.450 1.00 92.62 83 SER A N 1
ATOM 621 C CA . SER A 1 83 ? -21.200 13.367 0.755 1.00 92.62 83 SER A CA 1
ATOM 622 C C . SER A 1 83 ? -21.535 13.221 -0.730 1.00 92.62 83 SER A C 1
ATOM 624 O O . SER A 1 83 ? -21.933 14.193 -1.362 1.00 92.62 83 SER A O 1
ATOM 626 N N . THR A 1 84 ? -21.306 12.041 -1.308 1.00 80.56 84 THR 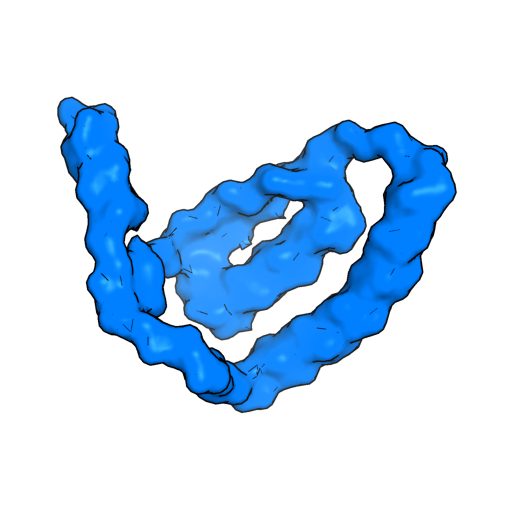A N 1
ATOM 627 C CA . THR A 1 84 ? -21.551 11.758 -2.734 1.00 80.56 84 THR A CA 1
ATOM 628 C C . THR A 1 84 ? -22.919 11.084 -2.958 1.00 80.56 84 THR A C 1
ATOM 630 O O . THR A 1 84 ? -23.274 10.766 -4.092 1.00 80.56 84 THR A O 1
ATOM 633 N N . ARG A 1 85 ? -23.682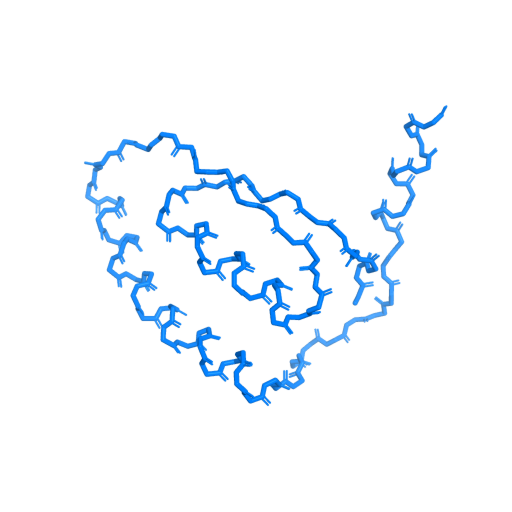 10.844 -1.882 1.00 56.06 85 ARG A N 1
ATOM 634 C CA . ARG A 1 85 ? -25.090 10.424 -1.921 1.00 56.06 85 ARG A CA 1
ATOM 635 C C . ARG A 1 85 ? -26.010 11.631 -1.859 1.00 56.06 85 ARG A C 1
ATOM 637 O O . ARG A 1 85 ? -27.068 11.544 -2.516 1.00 56.06 85 ARG A O 1
#

Radius of gyration: 15.26 Å; Cα contacts (8 Å, |Δi|>4): 84; chains: 1; bounding box: 40×27×36 Å

Sequence (85 aa):
IFGVDRAVLISQGFHIRRAVALCQAAGVRSYGVGVQDKHDVTWYYGGTREIFAAGKAALDAVFHPDPRFLGPKETGVSAALASTR